Protein AF-A0A848YSC9-F1 (afdb_monomer)

pLDDT: mean 91.7, std 4.12, range [79.56, 97.06]

Sequence (103 aa):
YWWGVPGKMKTFIDRLYFYHSSHNKKLIAGKKAMVFSPMNMNSDNPRIDIFKNFYDILFDNLDLKFVGGYYFGNVNEKGALVKRSEYMEQINDLGKNLNQYFD

Nearest PDB structures (foldseek):
  1rli-assembly1_D  TM=8.110E-01  e=8.202E-03  Bacillus subtilis
  4joq-assembly1_B  TM=5.215E-01  e=2.184E-01  Cereibacter sphaeroides ATCC 17025
  4kq9-assembly1_A  TM=4.372E-01  e=2.042E-01  Conexibacter woesei DSM 14684
  8kab-assembly1_h  TM=5.166E-01  e=9.934E+00  Mycolicibacterium smegmatis MC2 155
  1eke-assembly1_B  TM=3.145E-01  e=7.599E+00  Methanocaldococcus jannaschii

Secondary structure (DSSP, 8-state):
-TTS--HHHHHHHHHHGGGGSTTTGGGTTT-EEEEEEE-SS-TT-TTHHHHHHHHHHHHHHTT-EEEEEEEE-S--STTTTTT-HHHHHHHHHHHHTHHHHH-

Structure (mmCIF, N/CA/C/O backbone):
data_AF-A0A848YSC9-F1
#
_entry.id   AF-A0A848YSC9-F1
#
loop_
_atom_site.group_PDB
_atom_site.id
_atom_site.type_symbol
_atom_site.label_atom_id
_atom_site.label_alt_id
_atom_site.label_comp_id
_atom_site.label_asym_id
_atom_site.label_entity_id
_atom_site.label_seq_id
_atom_site.pdbx_PDB_ins_code
_atom_site.Cartn_x
_atom_site.Cartn_y
_atom_site.Cartn_z
_atom_site.occupancy
_atom_site.B_iso_or_equiv
_atom_site.auth_seq_id
_atom_site.auth_comp_id
_atom_site.auth_asym_id
_atom_site.auth_atom_id
_atom_site.pdbx_PDB_model_num
ATOM 1 N N . TYR A 1 1 ? 13.663 0.806 -0.571 1.00 79.88 1 TYR A N 1
ATOM 2 C CA . TYR A 1 1 ? 14.796 1.437 0.138 1.00 79.88 1 TYR A CA 1
ATOM 3 C C . TYR A 1 1 ? 15.244 0.493 1.239 1.00 79.88 1 TYR A C 1
ATOM 5 O O . TYR A 1 1 ? 14.501 0.370 2.195 1.00 79.88 1 TYR A O 1
ATOM 13 N N . TRP A 1 2 ? 16.370 -0.222 1.097 1.00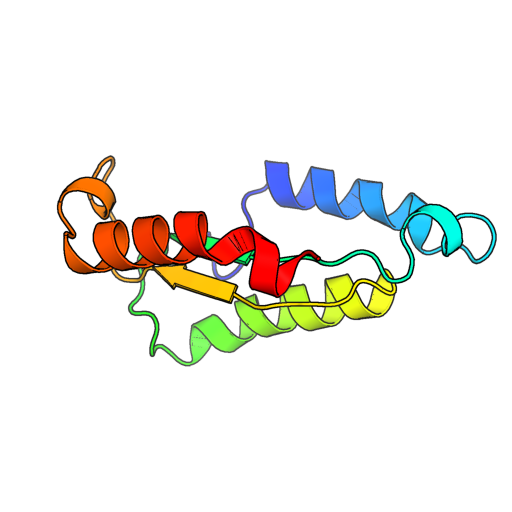 85.25 2 TRP A N 1
ATOM 14 C CA . TRP A 1 2 ? 16.835 -1.202 2.105 1.00 85.25 2 TRP A CA 1
ATOM 15 C C . TRP A 1 2 ? 15.714 -2.113 2.651 1.00 85.25 2 TRP A C 1
ATOM 17 O O . TRP A 1 2 ? 15.504 -2.199 3.853 1.00 85.25 2 TRP A O 1
ATOM 27 N N . TRP A 1 3 ? 14.932 -2.721 1.748 1.00 82.38 3 TRP A N 1
ATOM 28 C CA . TRP A 1 3 ? 13.777 -3.589 2.069 1.00 82.38 3 TRP A CA 1
ATOM 29 C C . TRP A 1 3 ? 12.644 -2.942 2.892 1.00 82.38 3 TRP A C 1
ATOM 31 O O . TRP A 1 3 ? 11.734 -3.631 3.336 1.00 82.38 3 TRP A O 1
ATOM 41 N N . GLY A 1 4 ? 12.661 -1.617 3.046 1.00 86.31 4 GLY A N 1
ATOM 42 C CA . GLY A 1 4 ? 11.633 -0.835 3.722 1.00 86.31 4 GLY A CA 1
ATOM 43 C C . GLY A 1 4 ? 11.166 0.386 2.925 1.00 86.31 4 GLY A C 1
ATOM 44 O O . GLY A 1 4 ? 11.527 0.609 1.757 1.00 86.31 4 GLY A O 1
ATOM 45 N N . VAL A 1 5 ? 10.344 1.193 3.596 1.00 91.69 5 VAL A N 1
ATOM 46 C CA . VAL A 1 5 ? 9.794 2.449 3.073 1.00 91.69 5 VAL A CA 1
ATOM 47 C C . VAL A 1 5 ? 10.820 3.595 3.145 1.00 91.69 5 VAL A C 1
ATOM 49 O O . VAL A 1 5 ? 11.724 3.568 3.981 1.00 91.69 5 VAL A O 1
ATOM 52 N N . PRO A 1 6 ? 10.701 4.642 2.306 1.00 92.19 6 PRO A N 1
ATOM 53 C CA . PRO A 1 6 ? 11.517 5.849 2.447 1.00 92.19 6 PRO A CA 1
ATOM 54 C C . PRO A 1 6 ? 11.345 6.503 3.828 1.00 92.19 6 PRO A C 1
ATOM 56 O O . PRO A 1 6 ? 10.255 6.463 4.397 1.00 92.19 6 PRO A O 1
ATOM 59 N N . GLY A 1 7 ? 12.365 7.213 4.327 1.00 94.44 7 GLY A N 1
ATOM 60 C CA . GLY A 1 7 ? 12.311 7.870 5.646 1.00 94.44 7 GLY A CA 1
ATOM 61 C C . GLY A 1 7 ? 11.106 8.804 5.830 1.00 94.44 7 GLY A C 1
ATOM 62 O O . GLY A 1 7 ? 10.429 8.739 6.848 1.00 94.44 7 GLY A O 1
ATOM 63 N N . LYS A 1 8 ? 10.751 9.589 4.802 1.00 95.31 8 LYS A N 1
ATOM 64 C CA . LYS A 1 8 ? 9.542 10.437 4.826 1.00 95.31 8 LYS A CA 1
ATOM 65 C C . LYS A 1 8 ? 8.253 9.627 5.013 1.00 95.31 8 LYS A C 1
ATOM 67 O O . LYS A 1 8 ? 7.367 10.050 5.750 1.00 95.31 8 LYS A O 1
ATOM 72 N N . MET A 1 9 ? 8.159 8.465 4.366 1.00 95.12 9 MET A N 1
ATOM 73 C CA . MET A 1 9 ? 7.013 7.566 4.505 1.00 95.12 9 MET A CA 1
ATOM 74 C C . MET A 1 9 ? 6.985 6.935 5.899 1.00 95.12 9 MET A C 1
ATOM 76 O O . MET A 1 9 ? 5.922 6.860 6.501 1.00 95.12 9 MET A O 1
ATOM 80 N N . LYS A 1 10 ? 8.145 6.564 6.458 1.00 94.69 10 LYS A N 1
ATOM 81 C CA . LYS A 1 10 ? 8.237 6.083 7.844 1.00 94.69 10 LYS A CA 1
ATOM 82 C C . LYS A 1 10 ? 7.737 7.135 8.838 1.00 94.69 10 LYS A C 1
ATOM 84 O O . LYS A 1 10 ? 6.901 6.812 9.670 1.00 94.69 10 LYS A O 1
ATOM 89 N N . THR A 1 11 ? 8.154 8.396 8.698 1.00 96.88 11 THR A N 1
ATOM 90 C CA . THR A 1 11 ? 7.653 9.496 9.541 1.00 96.88 11 THR A CA 1
ATOM 91 C C . THR A 1 11 ? 6.143 9.692 9.404 1.00 96.88 11 THR A C 1
ATOM 93 O O . THR A 1 11 ? 5.466 9.955 10.393 1.00 96.88 11 THR A O 1
ATOM 96 N N . PHE A 1 12 ? 5.594 9.568 8.192 1.00 96.00 12 PHE A N 1
ATOM 97 C CA . PHE A 1 12 ? 4.146 9.624 7.987 1.00 96.00 12 PHE A CA 1
ATOM 98 C C . PHE A 1 12 ? 3.425 8.468 8.697 1.00 96.00 12 PHE A C 1
ATOM 100 O O . PHE A 1 12 ? 2.467 8.712 9.425 1.00 96.00 12 PHE A O 1
ATOM 107 N N . ILE A 1 13 ? 3.923 7.240 8.542 1.00 95.31 13 ILE A N 1
ATOM 108 C CA . ILE A 1 13 ? 3.375 6.037 9.181 1.00 95.31 13 ILE A CA 1
ATOM 109 C C . ILE A 1 13 ? 3.420 6.149 10.708 1.00 95.31 13 ILE A C 1
ATOM 111 O O . ILE A 1 13 ? 2.429 5.845 11.362 1.00 95.31 13 ILE A O 1
ATOM 115 N N . ASP A 1 14 ? 4.506 6.668 11.281 1.00 95.81 14 ASP A N 1
ATOM 116 C CA . ASP A 1 14 ? 4.624 6.858 12.734 1.00 95.81 14 ASP A CA 1
ATOM 117 C C . ASP A 1 14 ? 3.530 7.777 13.289 1.00 95.81 14 ASP A C 1
ATOM 119 O O . ASP A 1 14 ? 3.030 7.571 14.394 1.00 95.81 14 ASP A O 1
ATOM 123 N N . ARG A 1 15 ? 3.083 8.761 12.501 1.00 95.94 15 ARG A N 1
ATOM 124 C CA . ARG A 1 15 ? 1.972 9.643 12.887 1.00 95.94 15 ARG A CA 1
ATOM 125 C C . ARG A 1 15 ? 0.614 8.942 12.850 1.00 95.94 15 ARG A C 1
ATOM 127 O O . ARG A 1 15 ? -0.304 9.402 13.525 1.00 95.94 15 ARG A O 1
ATOM 134 N N . LEU A 1 16 ? 0.477 7.832 12.120 1.00 95.38 16 LEU A N 1
ATOM 135 C CA . LEU A 1 16 ? -0.743 7.019 12.131 1.00 95.38 16 LEU A CA 1
ATOM 136 C C . LEU A 1 16 ? -0.926 6.263 13.451 1.00 95.38 16 LEU A C 1
ATOM 138 O O . LEU A 1 16 ? -2.050 5.874 13.755 1.00 95.38 16 LEU A O 1
ATOM 142 N N . TYR A 1 17 ? 0.118 6.145 14.282 1.00 93.75 17 TYR A N 1
ATOM 143 C CA . TYR A 1 17 ? 0.002 5.574 15.629 1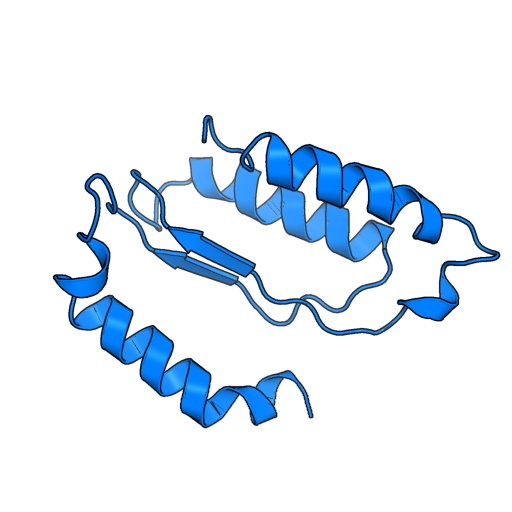.00 93.75 17 TYR A CA 1
ATOM 144 C C . TYR A 1 17 ? -1.033 6.307 16.500 1.00 93.75 17 TYR A C 1
ATOM 146 O O . TYR A 1 17 ? -1.614 5.720 17.408 1.00 93.75 17 TYR A O 1
ATOM 154 N N . PHE A 1 18 ? -1.356 7.565 16.178 1.00 95.62 18 PHE A N 1
ATOM 155 C CA . PHE A 1 18 ? -2.485 8.285 16.771 1.00 95.62 18 PHE A CA 1
ATOM 156 C C . PHE A 1 18 ? -3.807 7.491 16.730 1.00 95.62 18 PHE A C 1
ATOM 158 O O . PHE A 1 18 ? -4.601 7.568 17.671 1.00 95.62 18 PHE A O 1
ATOM 165 N N . TYR A 1 19 ? -4.033 6.713 15.667 1.00 96.44 19 TYR A N 1
ATOM 166 C CA . TYR A 1 19 ? -5.236 5.905 15.463 1.00 96.44 19 TYR A CA 1
ATOM 167 C C . TYR A 1 19 ? -5.172 4.513 16.101 1.00 96.44 19 TYR A C 1
ATOM 169 O O . TYR A 1 19 ? -6.182 3.819 16.125 1.00 96.44 19 TYR A O 1
ATOM 177 N N . HIS A 1 20 ? -4.028 4.113 16.659 1.00 91.06 20 HIS A N 1
ATOM 178 C CA . HIS A 1 20 ? -3.900 2.843 17.376 1.00 91.06 20 HIS A CA 1
ATOM 179 C C . HIS A 1 20 ? -4.708 2.835 18.689 1.00 91.06 20 HIS A C 1
ATOM 181 O O . HIS A 1 20 ? -5.143 1.785 19.158 1.00 91.06 20 HIS A O 1
ATOM 187 N N . SER A 1 21 ? -4.949 4.005 19.297 1.00 92.75 21 SER A N 1
ATOM 188 C CA . SER A 1 21 ? -5.747 4.094 20.525 1.00 92.75 21 SER A CA 1
ATOM 189 C C . SER A 1 21 ? -7.216 3.733 20.275 1.00 92.75 21 SER A C 1
ATOM 191 O O . SER A 1 21 ? -7.802 4.119 19.262 1.00 92.75 21 SER A O 1
ATOM 193 N N . SER A 1 22 ? -7.860 3.075 21.242 1.00 91.50 22 SER A N 1
ATOM 194 C CA . SER A 1 22 ? -9.289 2.728 21.165 1.00 91.50 22 SER A CA 1
ATOM 195 C C . SER A 1 22 ? -10.202 3.949 20.980 1.00 91.50 22 SER A C 1
ATOM 197 O O . SER A 1 22 ? -11.266 3.833 20.375 1.00 91.50 22 SER A O 1
ATOM 199 N N . HIS A 1 23 ? -9.775 5.129 21.440 1.00 95.88 23 HIS A N 1
ATOM 200 C CA . HIS A 1 23 ? -10.513 6.381 21.277 1.00 95.88 23 HIS A CA 1
ATOM 201 C C . HIS A 1 23 ? -10.577 6.841 19.810 1.00 95.88 23 HIS A C 1
ATOM 203 O O . HIS A 1 23 ? -11.628 7.286 19.342 1.00 95.88 23 HIS A O 1
ATOM 209 N N . ASN A 1 24 ? -9.467 6.694 19.077 1.00 97.06 24 ASN A N 1
ATOM 210 C CA . ASN A 1 24 ? -9.313 7.206 17.713 1.00 97.06 24 ASN A CA 1
ATOM 211 C C . ASN A 1 24 ? -9.492 6.136 16.632 1.00 97.06 24 ASN A C 1
ATOM 213 O O . ASN A 1 24 ? -9.754 6.488 15.483 1.00 97.06 24 ASN A O 1
ATOM 217 N N . LYS A 1 25 ? -9.378 4.849 16.979 1.00 95.12 25 LYS A N 1
ATOM 218 C CA . LYS A 1 25 ? -9.417 3.716 16.041 1.00 95.12 25 LYS A CA 1
ATOM 219 C C . LYS A 1 25 ? -10.590 3.785 15.061 1.00 95.12 25 LYS A C 1
ATOM 221 O O . LYS A 1 25 ? -10.407 3.669 13.852 1.00 95.12 25 LYS A O 1
ATOM 226 N N . LYS A 1 26 ? -11.788 4.101 15.564 1.00 96.50 26 LYS A N 1
ATOM 227 C CA . LYS A 1 26 ? -13.021 4.215 14.762 1.00 96.50 26 LYS A CA 1
ATOM 228 C C . LYS A 1 26 ? -12.973 5.257 13.635 1.00 96.50 26 LYS A C 1
ATOM 230 O O . LYS A 1 26 ? -13.808 5.210 12.742 1.00 96.50 26 LYS A O 1
ATOM 235 N N . LEU A 1 27 ? -12.043 6.216 13.680 1.00 96.75 27 LEU A N 1
ATOM 236 C CA . LEU A 1 27 ? -11.919 7.258 12.656 1.00 96.75 27 LEU A CA 1
ATOM 237 C C . LEU A 1 27 ? -11.398 6.701 11.326 1.00 96.75 27 LEU A C 1
ATOM 239 O O . LEU A 1 27 ? -11.682 7.268 10.268 1.00 96.75 27 LEU A O 1
ATOM 243 N N . ILE A 1 28 ? -10.637 5.604 11.379 1.00 96.56 28 ILE A N 1
ATOM 244 C CA . ILE A 1 28 ? -10.047 4.971 10.195 1.00 96.56 28 ILE A CA 1
ATOM 245 C C . ILE A 1 28 ? -10.402 3.491 10.047 1.00 96.56 28 ILE A C 1
ATOM 247 O O . ILE A 1 28 ? -10.236 2.966 8.951 1.00 96.56 28 ILE A O 1
ATOM 251 N N . ALA A 1 29 ? -10.919 2.844 11.094 1.00 97.00 29 ALA A N 1
ATOM 252 C CA . ALA A 1 29 ? -11.298 1.437 11.064 1.00 97.00 29 ALA A CA 1
ATOM 253 C C . ALA A 1 29 ? -12.195 1.099 9.860 1.00 97.00 29 ALA A C 1
ATOM 255 O O . ALA A 1 29 ? -13.111 1.844 9.500 1.00 97.00 29 ALA A O 1
ATOM 256 N N . GLY A 1 30 ? -11.905 -0.027 9.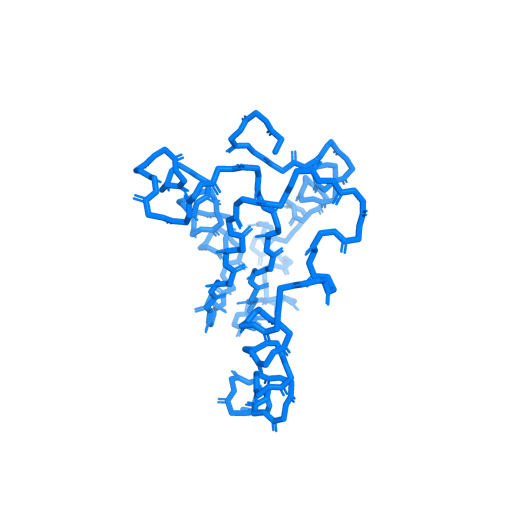215 1.00 96.38 30 GLY A N 1
ATOM 257 C CA . GLY A 1 30 ? -12.594 -0.525 8.031 1.00 96.38 30 GLY A CA 1
ATOM 258 C C . GLY A 1 30 ? -12.272 0.210 6.727 1.00 96.38 30 GLY A C 1
ATOM 259 O O . GLY A 1 30 ? -12.704 -0.262 5.671 1.00 96.38 30 GLY A O 1
ATOM 260 N N . LYS A 1 31 ? -11.522 1.325 6.753 1.00 96.25 31 LYS A N 1
ATOM 261 C CA . LYS A 1 31 ? -11.099 2.003 5.518 1.00 96.25 31 LYS A CA 1
ATOM 262 C C . LYS A 1 31 ? -10.157 1.106 4.725 1.00 96.25 31 LYS A C 1
ATOM 264 O O . LYS A 1 31 ? -9.338 0.381 5.282 1.00 96.25 31 LYS A O 1
ATOM 269 N N . LYS A 1 32 ? -10.289 1.169 3.407 1.00 96.56 32 LYS A N 1
ATOM 270 C CA . LYS A 1 32 ? -9.517 0.359 2.471 1.00 96.56 32 LYS A CA 1
ATOM 271 C C . LYS A 1 32 ? -8.158 1.006 2.191 1.00 96.56 32 LYS A C 1
ATOM 273 O O . LYS A 1 32 ? -8.066 2.231 2.106 1.00 96.56 32 LYS A O 1
ATOM 278 N N . ALA A 1 33 ? -7.121 0.194 2.033 1.00 95.88 33 ALA A N 1
ATOM 279 C CA . ALA A 1 33 ? -5.759 0.629 1.741 1.00 95.88 33 ALA A CA 1
ATOM 280 C C . ALA A 1 33 ? -5.143 -0.225 0.627 1.00 95.88 33 ALA A C 1
ATOM 282 O O . ALA A 1 33 ? -5.345 -1.436 0.581 1.00 95.88 33 ALA A O 1
ATOM 283 N N . MET A 1 34 ? -4.372 0.407 -0.257 1.00 95.50 34 MET A N 1
ATOM 284 C CA . MET A 1 34 ? -3.667 -0.243 -1.364 1.00 95.50 34 MET A CA 1
ATOM 285 C C . MET A 1 34 ? -2.224 0.266 -1.414 1.00 95.50 34 MET A C 1
ATOM 287 O O . MET A 1 34 ? -1.966 1.432 -1.104 1.00 95.50 34 MET A O 1
ATOM 291 N N . VAL A 1 35 ? -1.280 -0.599 -1.788 1.00 94.56 35 VAL A N 1
ATOM 292 C CA . VAL A 1 35 ? 0.155 -0.268 -1.838 1.00 94.56 35 VAL A CA 1
ATOM 293 C C . VAL A 1 35 ? 0.650 -0.270 -3.276 1.00 94.56 35 VAL A C 1
ATOM 295 O O . VAL A 1 35 ? 0.406 -1.208 -4.023 1.00 94.56 35 VAL A O 1
ATOM 298 N N . PHE A 1 36 ? 1.413 0.758 -3.639 1.00 92.88 36 PHE A N 1
ATOM 299 C CA . PHE A 1 36 ? 2.108 0.862 -4.918 1.00 92.88 36 PHE A CA 1
ATOM 300 C C . PHE A 1 36 ? 3.586 1.081 -4.655 1.00 92.88 36 PHE A C 1
ATOM 302 O O . PHE A 1 36 ? 3.955 2.049 -3.985 1.00 92.88 36 PHE A O 1
ATOM 309 N N . SER A 1 37 ? 4.442 0.199 -5.164 1.00 91.88 37 SER A N 1
ATOM 310 C CA . SER A 1 37 ? 5.871 0.289 -4.883 1.00 91.88 37 SER A CA 1
ATOM 311 C C . SER A 1 37 ? 6.728 -0.025 -6.103 1.00 91.88 37 SER A C 1
ATOM 313 O O . SER A 1 37 ? 6.783 -1.180 -6.525 1.00 91.88 37 SER A O 1
ATOM 315 N N . PRO A 1 38 ? 7.432 0.972 -6.669 1.00 90.69 38 PRO A N 1
ATOM 316 C CA . PRO A 1 3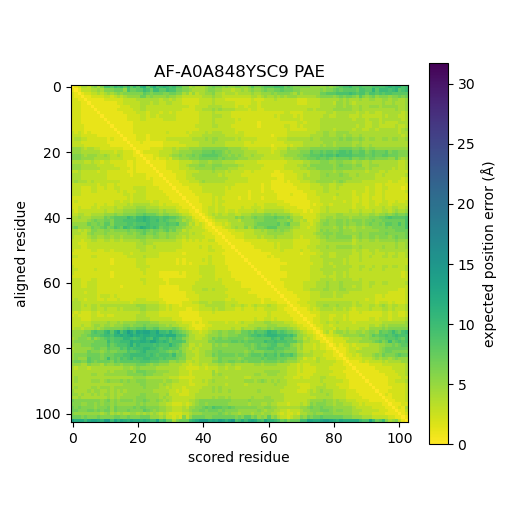8 ? 8.566 0.700 -7.535 1.00 90.69 38 PRO A CA 1
ATOM 317 C C . PRO A 1 38 ? 9.757 0.212 -6.716 1.00 90.69 38 PRO A C 1
ATOM 319 O O . PRO A 1 38 ? 10.085 0.764 -5.660 1.00 90.69 38 PRO A O 1
ATOM 322 N N . MET A 1 39 ? 10.435 -0.806 -7.229 1.00 90.31 39 MET A N 1
ATOM 323 C CA . MET A 1 39 ? 11.549 -1.458 -6.560 1.00 90.31 39 MET A CA 1
ATOM 324 C C . MET A 1 39 ? 12.663 -1.755 -7.554 1.00 90.31 39 MET A C 1
ATOM 326 O O . MET A 1 39 ? 12.422 -2.077 -8.713 1.00 90.31 39 MET A O 1
ATOM 330 N N . ASN A 1 40 ? 13.898 -1.707 -7.070 1.00 87.56 40 ASN A N 1
ATOM 331 C CA . ASN A 1 40 ? 15.081 -2.052 -7.852 1.00 87.56 40 ASN A CA 1
ATOM 332 C C . ASN A 1 40 ? 15.238 -3.567 -8.075 1.00 87.56 40 ASN A C 1
ATOM 334 O O . ASN A 1 40 ? 15.913 -3.996 -9.004 1.00 87.56 40 ASN A O 1
ATOM 338 N N . MET A 1 41 ? 14.618 -4.381 -7.223 1.00 86.81 41 MET A N 1
ATOM 339 C CA . MET A 1 41 ? 14.619 -5.841 -7.317 1.00 86.81 41 MET A CA 1
ATOM 340 C C . MET A 1 41 ? 13.425 -6.357 -8.117 1.00 86.81 41 MET A C 1
ATOM 342 O O . MET A 1 41 ? 12.392 -5.696 -8.172 1.00 86.81 41 MET A O 1
ATOM 346 N N . ASN A 1 42 ? 13.552 -7.552 -8.694 1.00 86.75 42 ASN A N 1
ATOM 347 C CA . ASN A 1 42 ? 12.440 -8.239 -9.345 1.00 86.75 42 ASN A CA 1
ATOM 348 C C . ASN A 1 42 ? 11.332 -8.591 -8.338 1.00 86.75 42 ASN A C 1
ATOM 350 O O . ASN A 1 42 ? 11.638 -8.927 -7.197 1.00 86.75 42 ASN A O 1
ATOM 354 N N . SER A 1 43 ? 10.066 -8.514 -8.753 1.00 83.31 43 SER A N 1
ATOM 355 C CA . SER A 1 43 ? 8.876 -8.671 -7.900 1.00 83.31 43 SER A CA 1
ATOM 356 C C . SER A 1 43 ? 8.685 -10.081 -7.324 1.00 83.31 43 SER A C 1
ATOM 358 O O .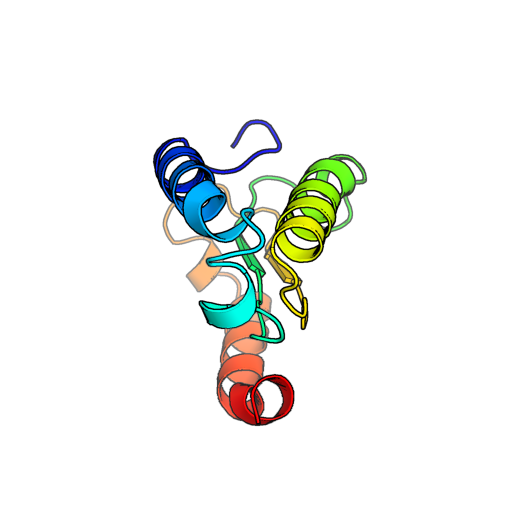 SER A 1 43 ? 7.964 -10.244 -6.342 1.00 83.31 43 SER A O 1
ATOM 360 N N . ASP A 1 44 ? 9.335 -11.081 -7.917 1.00 85.12 44 ASP A N 1
ATOM 361 C CA . ASP A 1 44 ? 9.379 -12.481 -7.474 1.00 85.12 44 ASP A CA 1
ATOM 362 C C . ASP A 1 44 ? 10.441 -12.750 -6.392 1.00 85.12 44 ASP A C 1
ATOM 364 O O . ASP A 1 44 ? 10.548 -13.864 -5.881 1.00 85.12 44 ASP A O 1
ATOM 368 N N . ASN A 1 45 ? 11.240 -11.746 -6.020 1.00 89.06 45 ASN A N 1
ATOM 369 C CA . ASN A 1 45 ? 12.299 -11.933 -5.043 1.00 89.06 45 ASN A CA 1
ATOM 370 C C . ASN A 1 45 ? 11.712 -12.153 -3.632 1.00 89.06 45 ASN A C 1
ATOM 372 O O . ASN A 1 45 ? 11.026 -11.262 -3.123 1.00 89.06 45 ASN A O 1
ATOM 376 N N . PRO A 1 46 ? 12.062 -13.249 -2.930 1.00 88.44 46 PRO A N 1
ATOM 377 C CA . PRO A 1 46 ? 11.482 -13.582 -1.622 1.00 88.44 46 PRO A CA 1
ATOM 378 C C . PRO A 1 46 ? 11.777 -12.535 -0.539 1.00 88.44 46 PRO A C 1
ATOM 380 O O . PRO A 1 46 ? 11.049 -12.405 0.440 1.00 88.44 46 PRO A O 1
ATOM 383 N N . ARG A 1 47 ? 12.823 -11.713 -0.701 1.00 86.69 47 ARG A N 1
ATOM 384 C CA . ARG A 1 47 ? 13.115 -10.627 0.252 1.00 86.69 47 ARG A CA 1
ATOM 385 C C . ARG A 1 47 ? 12.069 -9.511 0.217 1.00 86.69 47 ARG A C 1
ATOM 387 O O . ARG A 1 47 ? 12.025 -8.705 1.142 1.00 86.69 47 ARG A O 1
ATOM 394 N N . ILE A 1 48 ? 11.245 -9.440 -0.830 1.00 89.81 48 ILE A N 1
ATOM 395 C CA . ILE A 1 48 ? 10.130 -8.488 -0.907 1.00 89.81 48 ILE A CA 1
ATOM 396 C C . ILE A 1 48 ? 9.021 -8.882 0.067 1.00 89.81 48 ILE A C 1
ATOM 398 O O . ILE A 1 48 ? 8.280 -8.012 0.513 1.00 89.81 48 ILE A O 1
ATOM 402 N N . ASP A 1 49 ? 8.935 -10.142 0.487 1.00 90.88 49 ASP A N 1
ATOM 403 C CA . ASP A 1 49 ? 7.891 -10.566 1.420 1.00 90.88 49 ASP A CA 1
ATOM 404 C C . ASP A 1 49 ? 8.048 -9.907 2.796 1.00 90.88 49 ASP A C 1
ATOM 406 O O . ASP A 1 49 ? 7.052 -9.610 3.444 1.00 90.88 49 ASP A O 1
ATOM 410 N N . ILE A 1 50 ? 9.272 -9.530 3.188 1.00 90.56 50 ILE A N 1
ATOM 411 C CA . ILE A 1 50 ? 9.517 -8.682 4.369 1.00 90.56 50 ILE A CA 1
ATOM 412 C C . ILE A 1 50 ? 8.791 -7.336 4.224 1.00 90.56 50 ILE A C 1
ATOM 414 O O . ILE A 1 50 ? 8.165 -6.842 5.161 1.00 90.56 50 ILE A O 1
ATOM 418 N N . PHE A 1 51 ? 8.866 -6.746 3.033 1.00 91.06 51 PHE A N 1
ATOM 419 C CA . PHE A 1 51 ? 8.247 -5.464 2.721 1.00 91.06 51 PHE A CA 1
ATOM 420 C C . PHE A 1 51 ? 6.720 -5.564 2.598 1.00 91.06 51 PHE A C 1
ATOM 422 O O . PHE A 1 51 ? 6.019 -4.654 3.034 1.00 91.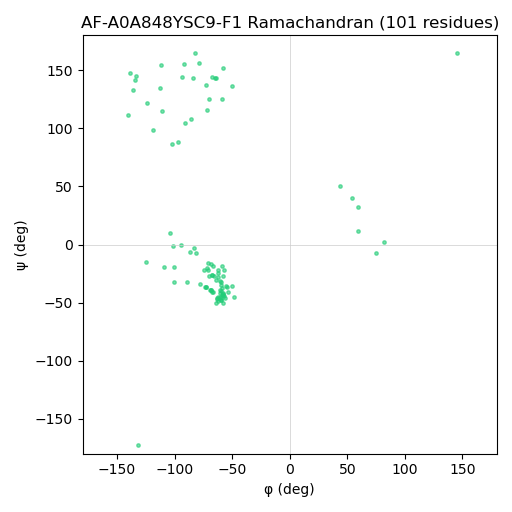06 51 PHE A O 1
ATOM 429 N N . LYS A 1 52 ? 6.193 -6.666 2.048 1.00 92.56 52 LYS A N 1
ATOM 430 C CA . LYS A 1 52 ? 4.744 -6.942 2.022 1.00 92.56 52 LYS A CA 1
ATOM 431 C C . LYS A 1 52 ? 4.200 -7.118 3.439 1.00 92.56 52 LYS A C 1
ATOM 433 O O . LYS A 1 52 ? 3.302 -6.383 3.836 1.00 92.56 52 LYS A O 1
ATOM 438 N N . ASN A 1 53 ? 4.856 -7.967 4.230 1.00 93.25 53 ASN A N 1
ATOM 439 C CA . ASN A 1 53 ? 4.479 -8.258 5.610 1.00 93.25 53 ASN A CA 1
ATOM 440 C C . ASN A 1 53 ? 4.506 -7.009 6.507 1.00 93.25 53 ASN A C 1
ATOM 442 O O . ASN A 1 53 ? 3.697 -6.877 7.420 1.00 93.25 53 ASN A O 1
ATOM 446 N N . PHE A 1 54 ? 5.397 -6.049 6.232 1.00 93.81 54 PHE A N 1
ATOM 447 C CA . PHE A 1 54 ? 5.369 -4.752 6.910 1.00 93.81 54 PHE A CA 1
ATOM 448 C C . PHE A 1 54 ? 4.018 -4.033 6.746 1.00 93.81 54 PHE A C 1
ATOM 450 O O . PHE A 1 54 ? 3.498 -3.496 7.723 1.00 93.81 54 PHE A O 1
ATOM 457 N N . TYR A 1 55 ? 3.447 -4.019 5.537 1.00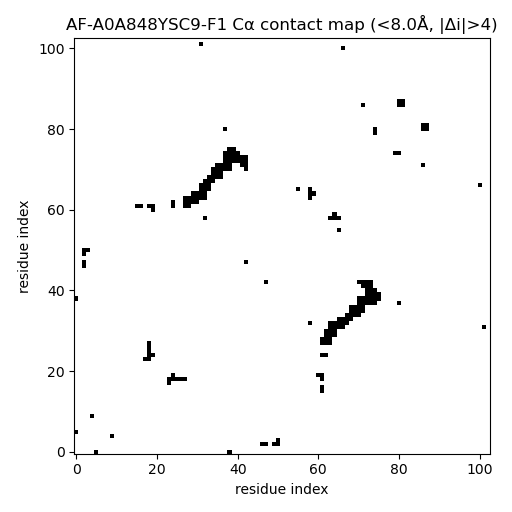 95.06 55 TYR A N 1
ATOM 458 C CA . TYR A 1 55 ? 2.143 -3.398 5.297 1.00 95.06 55 TYR A CA 1
ATOM 459 C C . TYR A 1 55 ? 0.990 -4.219 5.859 1.00 95.06 55 TYR A C 1
ATOM 461 O O . TYR A 1 55 ? 0.065 -3.619 6.399 1.00 95.06 55 TYR A O 1
ATOM 469 N N . ASP A 1 56 ? 1.069 -5.549 5.790 1.00 94.19 56 ASP A N 1
ATOM 470 C CA . ASP A 1 56 ? 0.061 -6.429 6.390 1.00 94.19 56 ASP A CA 1
ATOM 471 C C . ASP A 1 56 ? -0.065 -6.151 7.894 1.00 94.19 56 ASP A C 1
ATOM 473 O O . ASP A 1 56 ? -1.148 -5.834 8.383 1.00 94.19 56 ASP A O 1
ATOM 477 N N . ILE A 1 57 ? 1.066 -6.134 8.610 1.00 94.62 57 ILE A N 1
ATOM 478 C CA . ILE A 1 57 ? 1.111 -5.806 10.042 1.00 94.62 57 ILE A CA 1
ATOM 479 C C . ILE A 1 57 ? 0.629 -4.372 10.291 1.00 94.62 57 ILE A C 1
ATOM 481 O O . ILE A 1 57 ? -0.148 -4.132 11.216 1.00 94.62 57 ILE A O 1
ATOM 485 N N . LEU A 1 58 ? 1.088 -3.399 9.498 1.00 95.12 58 LEU A N 1
ATOM 486 C CA . LEU A 1 58 ? 0.702 -1.997 9.673 1.00 95.12 58 LEU A CA 1
ATOM 487 C C . LEU A 1 58 ? -0.814 -1.801 9.537 1.00 95.12 58 LEU A C 1
ATOM 489 O O . LEU A 1 58 ? -1.415 -1.102 10.352 1.00 95.12 58 LEU A O 1
ATOM 493 N N . PHE A 1 59 ? -1.421 -2.373 8.500 1.00 95.94 59 PHE A N 1
ATOM 494 C CA . PHE A 1 59 ? -2.845 -2.211 8.233 1.00 95.94 59 PHE A CA 1
ATOM 495 C C . PHE A 1 59 ? -3.706 -2.987 9.226 1.00 95.94 59 PHE A C 1
ATOM 497 O O . PHE A 1 59 ? -4.708 -2.434 9.672 1.00 95.94 59 PHE A O 1
ATOM 504 N N . ASP A 1 60 ? -3.274 -4.171 9.664 1.00 94.38 60 ASP A N 1
ATOM 505 C CA . ASP A 1 60 ? -3.936 -4.922 10.737 1.00 94.38 60 ASP A CA 1
ATOM 506 C C . ASP A 1 60 ? -3.968 -4.127 12.057 1.00 94.38 60 ASP A C 1
ATOM 508 O O . ASP A 1 60 ? -5.028 -3.911 12.647 1.00 94.38 60 ASP A O 1
ATOM 512 N N . ASN A 1 61 ? -2.831 -3.547 12.464 1.00 93.75 61 ASN A N 1
ATOM 513 C CA . ASN A 1 61 ? -2.751 -2.717 13.676 1.00 93.75 61 ASN A CA 1
ATOM 514 C C . ASN A 1 61 ? -3.638 -1.460 13.619 1.00 93.75 61 ASN A C 1
ATOM 516 O O . ASN A 1 61 ? -4.066 -0.948 14.656 1.00 93.75 61 ASN A O 1
ATOM 520 N N . LEU A 1 62 ? -3.901 -0.945 12.417 1.00 95.50 62 LEU A N 1
ATOM 521 C CA . LEU A 1 62 ? -4.751 0.224 12.185 1.00 95.50 62 LEU A CA 1
ATOM 522 C C . LEU A 1 62 ? -6.210 -0.142 11.867 1.00 95.50 62 LEU A C 1
ATOM 524 O O . LEU A 1 62 ? -7.022 0.766 11.680 1.00 95.50 62 LEU A O 1
ATOM 528 N N . ASP A 1 63 ? -6.546 -1.438 11.824 1.00 95.81 63 ASP A N 1
ATOM 529 C CA . ASP A 1 63 ? -7.857 -1.965 11.420 1.00 95.81 63 ASP A CA 1
ATOM 530 C C . ASP A 1 63 ? -8.293 -1.447 10.040 1.00 95.81 63 ASP A C 1
ATOM 532 O O . ASP A 1 63 ? -9.441 -1.074 9.801 1.00 95.81 63 ASP A O 1
ATOM 536 N N . LEU A 1 64 ? -7.329 -1.372 9.124 1.00 96.75 64 LEU A N 1
ATOM 537 C CA . LEU A 1 64 ? -7.536 -1.031 7.724 1.00 96.75 64 LEU A CA 1
ATOM 538 C C . LEU A 1 64 ? -7.702 -2.309 6.900 1.00 96.75 64 LEU A C 1
ATOM 540 O O . LEU A 1 64 ? -7.031 -3.313 7.122 1.00 96.75 64 LEU A O 1
ATOM 544 N N . LYS A 1 65 ? -8.561 -2.255 5.884 1.00 96.50 65 LYS A N 1
ATOM 545 C CA . LYS A 1 65 ? -8.749 -3.356 4.936 1.00 96.50 65 LYS A CA 1
ATOM 546 C C . LYS A 1 65 ? -7.715 -3.255 3.824 1.00 96.50 65 LYS A C 1
ATOM 548 O O . LYS A 1 65 ? -7.825 -2.382 2.962 1.00 96.50 65 LYS A O 1
ATOM 553 N N . PHE A 1 66 ? -6.724 -4.138 3.814 1.00 95.94 66 PHE A N 1
ATOM 554 C CA . PHE A 1 66 ? -5.777 -4.202 2.706 1.00 95.94 66 PHE A CA 1
ATOM 555 C C . PHE A 1 66 ? -6.457 -4.797 1.464 1.00 95.94 66 PHE A C 1
ATOM 557 O O . PHE A 1 66 ? -6.893 -5.945 1.486 1.00 95.94 66 PHE A O 1
ATOM 564 N N . VAL A 1 67 ? -6.588 -4.006 0.395 1.00 94.50 67 VAL A N 1
ATOM 565 C CA . VAL A 1 67 ? -7.291 -4.404 -0.843 1.00 94.50 67 VAL A CA 1
ATOM 566 C C . VAL A 1 67 ? -6.347 -4.806 -1.977 1.00 94.50 67 VAL A C 1
ATOM 568 O O . VAL A 1 67 ? -6.809 -5.181 -3.050 1.00 94.50 67 VAL A O 1
ATOM 571 N N . GLY A 1 68 ? -5.031 -4.740 -1.757 1.00 91.62 68 GLY A N 1
ATOM 572 C CA . GLY A 1 68 ? -4.037 -5.233 -2.708 1.00 91.62 68 GLY A CA 1
ATOM 573 C C . GLY A 1 68 ? -2.746 -4.421 -2.748 1.00 91.62 68 GLY A C 1
ATOM 574 O O . GLY A 1 68 ? -2.667 -3.285 -2.274 1.00 91.62 68 GLY A O 1
ATOM 575 N N . GLY A 1 69 ? -1.716 -5.012 -3.350 1.00 91.94 69 GLY A N 1
ATOM 576 C CA . GLY A 1 69 ? -0.414 -4.385 -3.533 1.00 91.94 69 GLY A CA 1
ATOM 577 C C . GLY A 1 69 ? 0.134 -4.614 -4.937 1.00 91.94 69 GLY A C 1
ATOM 578 O O . GLY A 1 69 ? 0.148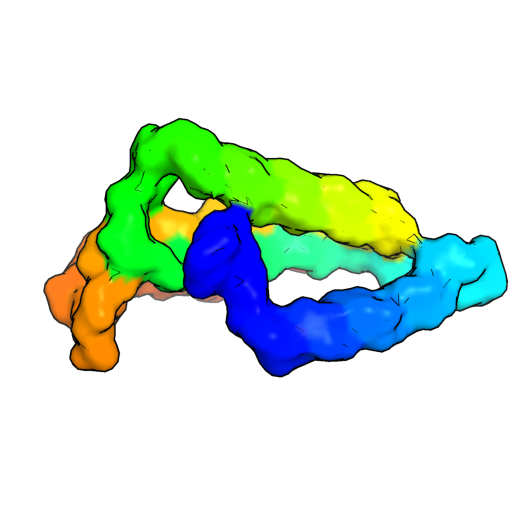 -5.742 -5.425 1.00 91.94 69 GLY A O 1
ATOM 579 N N . TYR A 1 70 ? 0.619 -3.544 -5.560 1.00 92.38 70 TYR A N 1
ATOM 580 C CA . TYR A 1 70 ? 1.276 -3.557 -6.862 1.00 92.38 70 TYR A CA 1
ATOM 581 C C . TYR A 1 70 ? 2.758 -3.234 -6.686 1.00 92.38 70 TYR A C 1
ATOM 583 O O . TYR A 1 70 ? 3.141 -2.141 -6.254 1.00 92.38 70 TYR A O 1
ATOM 591 N N . TYR A 1 71 ? 3.596 -4.215 -7.007 1.00 91.75 71 TYR A N 1
ATOM 592 C CA . TYR A 1 71 ? 5.025 -4.205 -6.725 1.00 91.75 71 TYR A CA 1
ATOM 593 C C . TYR A 1 71 ? 5.805 -4.280 -8.040 1.00 91.75 71 TYR A C 1
ATOM 595 O O . TYR A 1 71 ? 5.977 -5.352 -8.613 1.00 91.75 71 TYR A O 1
ATOM 603 N N . PHE A 1 72 ? 6.267 -3.131 -8.527 1.00 91.88 72 PHE A N 1
ATOM 604 C CA . PHE A 1 72 ? 6.902 -2.997 -9.838 1.00 91.88 72 PHE A CA 1
ATOM 605 C C . PHE A 1 72 ? 8.410 -3.188 -9.712 1.00 91.88 72 PHE A C 1
ATOM 607 O O . PHE A 1 72 ? 9.118 -2.308 -9.217 1.00 91.88 72 PHE A O 1
ATOM 614 N N . GLY A 1 73 ? 8.899 -4.352 -10.132 1.00 90.75 73 GLY A N 1
ATOM 615 C CA . GLY A 1 73 ? 10.306 -4.708 -10.008 1.00 90.75 73 GLY A CA 1
ATOM 616 C C . GLY A 1 73 ? 11.201 -4.156 -11.117 1.00 90.75 73 GLY A C 1
ATOM 617 O O . GLY A 1 73 ? 10.728 -3.760 -12.184 1.00 90.75 73 GLY A O 1
ATOM 618 N N . ASN A 1 74 ? 12.515 -4.191 -10.885 1.00 89.38 74 ASN A N 1
ATOM 619 C CA . ASN A 1 74 ? 13.558 -3.757 -11.829 1.00 89.38 74 ASN A CA 1
ATOM 620 C C . ASN A 1 74 ? 13.447 -2.277 -12.267 1.00 89.38 74 ASN A C 1
ATOM 622 O O . ASN A 1 74 ? 13.813 -1.908 -13.387 1.00 89.38 74 ASN A O 1
ATOM 626 N N . VAL A 1 75 ? 12.954 -1.414 -11.376 1.00 89.94 75 VAL A N 1
ATOM 627 C CA . VAL A 1 75 ? 12.851 0.040 -11.551 1.00 89.94 75 VAL A CA 1
ATOM 628 C C . VAL A 1 75 ? 14.052 0.706 -10.874 1.00 89.94 75 VAL A C 1
ATOM 630 O O . VAL A 1 75 ? 14.010 1.059 -9.697 1.00 89.94 75 VAL A O 1
ATOM 633 N N . ASN A 1 76 ? 15.143 0.856 -11.628 1.00 85.19 76 ASN A N 1
ATOM 634 C CA . ASN A 1 76 ? 16.424 1.365 -11.110 1.00 85.19 76 ASN A CA 1
ATOM 635 C C . ASN A 1 76 ? 16.672 2.840 -11.431 1.00 85.19 76 ASN A C 1
ATOM 637 O O . ASN A 1 76 ? 17.307 3.552 -10.658 1.00 85.19 76 ASN A O 1
ATOM 641 N N . GLU A 1 77 ? 16.169 3.300 -12.573 1.00 87.19 77 GLU A N 1
ATOM 642 C CA . GLU A 1 77 ? 16.439 4.638 -13.086 1.00 87.19 77 GLU A CA 1
ATOM 643 C C . GLU A 1 77 ? 15.194 5.519 -13.050 1.00 87.19 77 GLU A C 1
ATOM 645 O O . GLU A 1 77 ? 14.050 5.058 -13.146 1.00 87.19 77 GLU A O 1
ATOM 650 N N . LYS A 1 78 ? 15.420 6.831 -12.974 1.00 83.31 78 LYS A N 1
ATOM 651 C CA . LYS A 1 78 ? 14.346 7.812 -13.109 1.00 83.31 78 LYS A CA 1
ATOM 652 C C . LYS A 1 78 ? 13.672 7.643 -14.475 1.00 83.31 78 LYS A C 1
ATOM 654 O O . LYS A 1 78 ? 14.325 7.695 -15.511 1.00 83.31 78 LYS A O 1
ATOM 659 N N . GLY A 1 79 ? 12.354 7.459 -14.470 1.00 83.88 79 GLY A N 1
ATOM 660 C CA . GLY A 1 79 ? 11.570 7.249 -15.690 1.00 83.88 79 GLY A CA 1
ATOM 661 C C . GLY A 1 79 ? 11.576 5.812 -16.222 1.00 83.88 79 GLY A C 1
ATOM 662 O O . GLY A 1 79 ? 10.930 5.562 -17.235 1.00 83.88 79 GLY A O 1
ATOM 66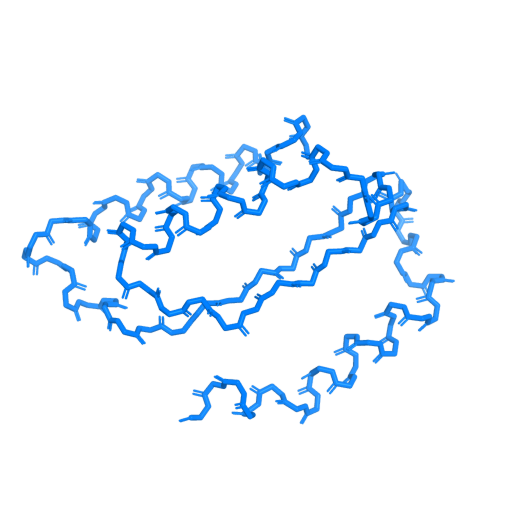3 N N . ALA A 1 80 ? 12.230 4.856 -15.547 1.00 86.31 80 ALA A N 1
ATOM 664 C CA . ALA A 1 80 ? 12.228 3.452 -15.969 1.00 86.31 80 ALA A CA 1
ATOM 665 C C . ALA A 1 80 ? 10.813 2.851 -16.028 1.00 86.31 80 ALA A C 1
ATOM 667 O O . ALA A 1 80 ? 10.529 2.084 -16.939 1.00 86.31 80 ALA A O 1
ATOM 668 N N . LEU A 1 81 ? 9.911 3.253 -15.124 1.00 84.06 81 LEU A N 1
ATOM 669 C CA . LEU A 1 81 ? 8.501 2.838 -15.145 1.00 84.06 81 LEU A CA 1
ATOM 670 C C . LEU A 1 81 ? 7.790 3.208 -16.451 1.00 84.06 81 LEU A C 1
ATOM 672 O O . LEU A 1 81 ? 7.081 2.388 -17.011 1.00 84.06 81 LEU A O 1
ATOM 676 N N . VAL A 1 82 ? 8.008 4.422 -16.964 1.00 84.25 82 VAL A N 1
ATOM 677 C CA . VAL A 1 82 ? 7.323 4.909 -18.177 1.00 84.25 82 VAL A CA 1
ATOM 678 C C . VAL A 1 82 ? 7.774 4.135 -19.419 1.00 84.25 82 VAL A C 1
ATOM 680 O O . VAL A 1 82 ? 7.023 4.001 -20.377 1.00 84.25 82 VAL A O 1
ATOM 683 N N . LYS A 1 83 ? 8.995 3.591 -19.392 1.00 86.69 83 LYS A N 1
ATOM 684 C CA . LYS A 1 83 ? 9.551 2.757 -20.467 1.00 86.69 83 LYS A CA 1
ATOM 685 C C . LYS A 1 83 ? 9.076 1.297 -20.407 1.00 86.69 83 LYS A C 1
ATOM 687 O O . LYS A 1 83 ? 9.397 0.533 -21.310 1.00 86.69 83 LYS A O 1
ATOM 692 N N . ARG A 1 84 ? 8.364 0.907 -19.346 1.00 87.69 84 ARG A N 1
ATOM 693 C CA . ARG A 1 84 ? 7.847 -0.446 -19.102 1.00 87.69 84 ARG A CA 1
ATOM 694 C C . ARG A 1 84 ? 6.361 -0.464 -19.442 1.00 87.69 84 ARG A C 1
ATOM 696 O O . ARG A 1 84 ? 5.527 -0.203 -18.573 1.00 87.69 84 ARG A O 1
ATOM 703 N N . SER A 1 85 ? 6.036 -0.701 -20.714 1.00 88.94 85 SER A N 1
ATOM 704 C CA . SER A 1 85 ? 4.649 -0.691 -21.199 1.00 88.94 85 SER A CA 1
ATOM 705 C C . SER A 1 85 ? 3.764 -1.646 -20.400 1.00 88.94 85 SER A C 1
ATOM 707 O O . SER A 1 85 ? 2.640 -1.287 -20.071 1.00 88.94 85 SER A O 1
ATOM 709 N N . GLU A 1 86 ? 4.314 -2.783 -19.970 1.00 91.12 86 GLU A N 1
ATOM 710 C CA . GLU A 1 86 ? 3.630 -3.769 -19.136 1.00 91.12 86 GLU A CA 1
ATOM 711 C C . GLU A 1 86 ? 3.132 -3.185 -17.802 1.00 91.12 86 GLU A C 1
ATOM 713 O O . GLU A 1 86 ? 2.003 -3.436 -17.385 1.00 91.12 86 GLU A O 1
ATOM 718 N N . TYR A 1 87 ? 3.939 -2.354 -17.138 1.00 91.12 87 TYR A N 1
ATOM 719 C CA . TYR A 1 87 ? 3.558 -1.734 -15.867 1.00 91.12 87 TYR A CA 1
ATOM 720 C C . TYR A 1 87 ? 2.610 -0.556 -16.076 1.00 91.12 87 TYR A C 1
ATOM 722 O O . TYR A 1 87 ? 1.719 -0.324 -15.259 1.00 91.12 87 TYR A O 1
ATOM 730 N N . MET A 1 88 ? 2.784 0.181 -17.173 1.00 90.75 88 MET A N 1
ATOM 731 C CA . MET A 1 88 ? 1.893 1.285 -17.522 1.00 90.75 88 MET A CA 1
ATOM 732 C C . MET A 1 88 ? 0.488 0.786 -17.868 1.00 90.75 88 MET A C 1
ATOM 734 O O . MET A 1 88 ? -0.487 1.383 -17.415 1.00 90.75 88 MET A O 1
ATOM 738 N N . GLU A 1 89 ? 0.376 -0.321 -18.602 1.00 92.00 89 GLU A N 1
ATOM 739 C CA . GLU A 1 89 ? -0.897 -0.993 -18.879 1.00 92.00 89 GLU A CA 1
ATOM 740 C C . GLU A 1 89 ? -1.553 -1.484 -17.587 1.00 92.00 89 GLU A C 1
ATOM 742 O O . GLU A 1 89 ? -2.703 -1.135 -17.327 1.00 92.00 89 GLU A O 1
ATOM 747 N N . GLN A 1 90 ? -0.802 -2.171 -16.716 1.00 90.31 90 GLN A N 1
ATOM 748 C CA . GLN A 1 90 ? -1.309 -2.626 -15.415 1.00 90.31 90 GLN A CA 1
ATOM 749 C C . GLN A 1 90 ? -1.869 -1.480 -14.559 1.00 90.31 90 GLN A C 1
ATOM 751 O O . GLN A 1 90 ? -2.954 -1.609 -13.993 1.00 90.31 90 GLN A O 1
ATOM 756 N N . ILE A 1 91 ? -1.156 -0.351 -14.460 1.00 89.88 91 ILE A N 1
ATOM 757 C CA . ILE A 1 91 ? -1.621 0.813 -13.686 1.00 89.88 91 ILE A CA 1
ATOM 758 C C . ILE A 1 91 ? -2.834 1.471 -14.352 1.00 89.88 91 ILE A C 1
ATOM 760 O O . ILE A 1 91 ? -3.755 1.890 -13.653 1.00 89.88 91 ILE A O 1
ATOM 764 N N . ASN A 1 92 ? -2.853 1.569 -15.683 1.00 92.19 92 ASN A N 1
ATOM 765 C CA . ASN A 1 92 ? -3.977 2.147 -16.418 1.00 92.19 92 ASN A CA 1
ATOM 766 C C . ASN A 1 92 ? -5.254 1.318 -16.228 1.00 92.19 92 ASN A C 1
ATOM 768 O O . ASN A 1 92 ? -6.317 1.864 -15.931 1.00 92.19 92 ASN A O 1
ATOM 772 N N . ASP A 1 93 ? -5.141 -0.002 -16.346 1.00 93.06 93 ASP A N 1
ATOM 773 C CA . ASP A 1 93 ? -6.266 -0.913 -16.161 1.00 93.06 93 ASP A CA 1
ATOM 774 C C . ASP A 1 93 ? -6.732 -0.939 -14.710 1.00 93.06 93 ASP A C 1
ATOM 776 O O . ASP A 1 93 ? -7.936 -0.899 -14.454 1.00 93.06 93 ASP A O 1
ATOM 780 N N . LEU A 1 94 ? -5.812 -0.898 -13.747 1.00 91.81 94 LEU A N 1
ATOM 781 C CA . LEU A 1 94 ? -6.184 -0.717 -12.350 1.00 91.81 94 LEU A CA 1
ATOM 782 C C . LEU A 1 94 ? -6.918 0.605 -12.120 1.00 91.81 94 LEU A C 1
ATOM 784 O O . LEU A 1 94 ? -7.938 0.617 -11.442 1.00 91.81 94 LEU A O 1
ATOM 788 N N . GLY A 1 95 ? -6.427 1.709 -12.686 1.00 92.12 95 GLY A N 1
ATOM 789 C CA . GLY A 1 95 ? -7.054 3.023 -12.551 1.00 92.12 95 GLY A CA 1
ATOM 790 C C . GLY A 1 95 ? -8.495 3.033 -13.063 1.00 92.12 95 GLY A C 1
ATOM 791 O O . GLY A 1 95 ? -9.380 3.554 -12.388 1.00 92.12 95 GLY A O 1
ATOM 792 N N . LYS A 1 96 ? -8.755 2.384 -14.207 1.00 95.00 96 LYS A N 1
ATOM 793 C CA . LYS A 1 96 ? -10.112 2.220 -14.763 1.00 95.00 96 LYS A CA 1
ATOM 794 C C . LYS A 1 96 ? -11.027 1.376 -13.875 1.00 95.00 96 LYS A C 1
ATOM 796 O O . LYS A 1 96 ? -12.233 1.594 -13.868 1.00 95.00 96 LYS A O 1
ATOM 801 N N . ASN A 1 97 ? -10.459 0.422 -13.142 1.00 93.06 97 ASN A N 1
ATOM 802 C CA . ASN A 1 97 ? -11.195 -0.514 -12.294 1.00 93.06 97 ASN A CA 1
ATOM 803 C C . ASN A 1 97 ? -11.096 -0.174 -10.798 1.00 93.06 97 ASN A C 1
ATOM 805 O O . ASN A 1 97 ? -11.520 -0.973 -9.968 1.00 93.06 97 ASN A O 1
ATOM 809 N N . LEU A 1 98 ? -10.561 0.998 -10.431 1.00 90.62 98 LEU A N 1
ATOM 810 C CA . LEU A 1 98 ? -10.250 1.340 -9.039 1.00 90.62 98 LEU A CA 1
ATOM 811 C C . LEU A 1 98 ? -11.491 1.277 -8.139 1.00 90.62 98 LEU A C 1
ATOM 813 O O . LEU A 1 98 ? -11.424 0.785 -7.015 1.00 90.62 98 LEU A O 1
ATOM 817 N N . ASN A 1 99 ? -12.632 1.701 -8.676 1.00 92.38 99 ASN A N 1
ATOM 818 C CA . ASN A 1 99 ? -13.933 1.648 -8.019 1.00 92.38 99 ASN A CA 1
ATOM 819 C C . ASN A 1 99 ? -14.297 0.233 -7.541 1.00 92.38 99 ASN A C 1
ATOM 821 O O . ASN A 1 99 ? -14.776 0.079 -6.430 1.00 92.38 99 ASN A O 1
ATOM 825 N N . GLN A 1 100 ? -13.941 -0.824 -8.278 1.00 91.62 100 GLN A N 1
ATOM 826 C CA . GLN A 1 100 ? -14.219 -2.210 -7.864 1.00 91.62 100 GLN A CA 1
ATOM 827 C C . GLN A 1 100 ? -13.524 -2.595 -6.550 1.00 91.62 100 GLN A C 1
ATOM 829 O O . GLN A 1 100 ? -13.975 -3.494 -5.844 1.00 91.62 100 GLN A O 1
ATOM 834 N N . TYR A 1 101 ? -12.421 -1.920 -6.219 1.00 88.50 101 TYR A N 1
ATOM 835 C CA . TYR A 1 101 ? -11.696 -2.143 -4.975 1.00 88.50 101 TYR A CA 1
ATOM 836 C C . TYR A 1 101 ? -12.229 -1.261 -3.849 1.00 88.50 101 TYR A C 1
ATOM 838 O O . TYR A 1 101 ? -12.194 -1.691 -2.698 1.00 88.50 101 TYR A O 1
ATOM 846 N N . PHE A 1 102 ? -12.719 -0.051 -4.145 1.00 89.19 102 PHE A N 1
ATOM 847 C CA . PHE A 1 102 ? -13.017 0.984 -3.147 1.00 89.19 102 PHE A CA 1
ATOM 848 C C . PHE A 1 102 ? -14.505 1.276 -2.911 1.00 89.19 102 PHE A C 1
ATOM 850 O O . PHE A 1 102 ? -14.811 1.710 -1.799 1.00 89.19 102 PHE A O 1
ATOM 857 N N . ASP A 1 103 ? -15.396 0.908 -3.829 1.00 79.56 103 ASP A N 1
ATOM 858 C CA . ASP A 1 103 ? -16.860 0.902 -3.649 1.00 79.56 103 ASP A CA 1
ATOM 859 C C . ASP A 1 103 ? -17.304 -0.162 -2.629 1.00 79.56 103 ASP A C 1
ATOM 861 O O . ASP A 1 103 ? -18.170 0.149 -1.784 1.00 79.56 103 ASP A O 1
#

Solvent-accessible surface area (backbone atoms only — not comparable to full-atom values): 6010 Å² total; per-residue (Å²): 90,95,68,44,72,52,70,71,55,48,56,52,53,61,60,53,54,67,34,56,41,82,88,39,24,75,81,48,45,69,41,76,44,72,47,80,43,80,29,62,50,58,67,84,44,74,68,50,52,61,41,51,49,51,50,55,53,52,30,56,66,43,41,32,38,77,73,50,74,48,63,44,40,61,39,78,53,95,67,41,60,78,74,33,61,71,57,48,50,53,51,51,53,44,62,77,46,42,58,82,76,71,115

Mean predicted aligned error: 3.71 Å

Radius of gyration: 15.2 Å; Cα contacts (8 Å, |Δi|>4): 101; chains: 1; bounding box: 34×24×42 Å

Foldseek 3Di:
DVLEDPPVVVVVLVVLVVCLDPVNLVVAAAAEDEEEDEELADPPDPSNVSHVVVVVVSCVSSNYHYQYYDYHYNPDDDCVQVVPVVNVVVVVVCVVCVVVSHD